Protein AF-A0A1J5K3I3-F1 (afdb_monomer)

Structure (mmCIF, N/CA/C/O backbone):
data_AF-A0A1J5K3I3-F1
#
_entry.id   AF-A0A1J5K3I3-F1
#
loop_
_atom_site.group_PDB
_atom_site.id
_atom_site.type_symbol
_atom_site.label_atom_id
_atom_site.label_alt_id
_atom_site.label_comp_id
_atom_site.label_asym_id
_atom_site.label_entity_id
_atom_site.label_seq_id
_atom_site.pdbx_PDB_ins_code
_atom_site.Cartn_x
_atom_site.Cartn_y
_atom_site.Cartn_z
_atom_site.occupancy
_atom_site.B_iso_or_equiv
_atom_site.auth_seq_id
_atom_site.auth_comp_id
_atom_site.auth_asym_id
_atom_site.auth_atom_id
_atom_site.pdbx_PDB_model_num
ATOM 1 N N . MET A 1 1 ? -20.264 -45.563 18.002 1.00 51.06 1 MET A N 1
ATOM 2 C CA . MET A 1 1 ? -21.030 -44.355 18.393 1.00 51.06 1 MET A CA 1
ATOM 3 C C . MET A 1 1 ? -20.154 -43.165 18.824 1.00 51.06 1 MET A C 1
ATOM 5 O O . MET A 1 1 ? -20.704 -42.113 19.100 1.00 51.06 1 MET A O 1
ATOM 9 N N . ASN A 1 2 ? -18.812 -43.243 18.768 1.00 52.34 2 ASN A N 1
ATOM 10 C CA . ASN A 1 2 ? -17.926 -42.133 19.180 1.00 52.34 2 ASN A CA 1
ATOM 11 C C . ASN A 1 2 ? -17.605 -41.091 18.091 1.00 52.34 2 ASN A C 1
ATOM 13 O O . ASN A 1 2 ? -17.032 -40.053 18.398 1.00 52.34 2 ASN A O 1
ATOM 17 N N . LYS A 1 3 ? -17.960 -41.333 16.820 1.00 51.97 3 LYS A N 1
ATOM 18 C CA . LYS A 1 3 ? -17.666 -40.387 15.724 1.00 51.97 3 LYS A CA 1
ATOM 19 C C . LYS A 1 3 ? -18.669 -39.230 15.627 1.00 51.97 3 LYS A C 1
ATOM 21 O O . LYS A 1 3 ? -18.340 -38.209 15.038 1.00 51.97 3 LYS A O 1
ATOM 26 N N . LEU A 1 4 ? -19.858 -39.364 16.224 1.00 52.62 4 LEU A N 1
ATOM 27 C CA . LEU A 1 4 ? -20.903 -38.334 16.158 1.00 52.62 4 LEU A CA 1
ATOM 28 C C . LEU A 1 4 ? -20.653 -37.166 17.130 1.00 52.62 4 LEU A C 1
ATOM 30 O O . LEU A 1 4 ? -21.015 -36.035 16.833 1.00 52.62 4 LEU A O 1
ATOM 34 N N . ILE A 1 5 ? -19.988 -37.426 18.261 1.00 55.53 5 ILE A N 1
ATOM 35 C CA . ILE A 1 5 ? -19.762 -36.431 19.326 1.00 55.53 5 ILE A CA 1
ATOM 36 C C . ILE A 1 5 ? -18.626 -35.458 18.963 1.00 55.53 5 ILE A C 1
ATOM 38 O O . ILE A 1 5 ? -18.642 -34.291 19.346 1.00 55.53 5 ILE A O 1
ATOM 42 N N . ILE A 1 6 ? -17.648 -35.904 18.168 1.00 54.28 6 ILE A N 1
ATOM 43 C CA . ILE A 1 6 ? -16.511 -35.060 17.764 1.00 54.28 6 ILE A CA 1
ATOM 44 C C . ILE A 1 6 ? -16.952 -34.001 16.737 1.00 54.28 6 ILE A C 1
ATOM 46 O O . ILE A 1 6 ? -16.448 -32.880 16.747 1.00 54.28 6 ILE A O 1
ATOM 50 N N . VAL A 1 7 ? -17.952 -34.310 15.904 1.00 55.47 7 VAL A N 1
ATOM 51 C CA . VAL A 1 7 ? -18.499 -33.361 14.920 1.00 55.47 7 VAL A CA 1
ATOM 52 C C . VAL A 1 7 ? -19.320 -32.257 15.599 1.00 55.47 7 VAL A C 1
ATOM 54 O O . VAL A 1 7 ? -19.251 -31.109 15.169 1.00 55.47 7 VAL A O 1
ATOM 57 N N . SER A 1 8 ? -20.018 -32.546 16.705 1.00 52.78 8 SER A N 1
ATOM 58 C CA . SER A 1 8 ? -20.837 -31.542 17.404 1.00 52.78 8 SER A CA 1
ATOM 59 C C . SER A 1 8 ? -20.029 -30.495 18.183 1.00 52.78 8 SER A C 1
ATOM 61 O O . SER A 1 8 ? -20.515 -29.385 18.396 1.00 52.78 8 SER A O 1
ATOM 63 N N . ILE A 1 9 ? -18.790 -30.809 18.583 1.00 54.75 9 ILE A N 1
ATOM 64 C CA . ILE A 1 9 ? -17.914 -29.872 19.312 1.00 54.75 9 ILE A CA 1
ATOM 65 C C . ILE A 1 9 ? -17.200 -28.910 18.346 1.00 54.75 9 ILE A C 1
ATOM 67 O O . ILE A 1 9 ? -16.914 -27.772 18.705 1.00 54.75 9 ILE A O 1
ATOM 71 N N . ALA A 1 10 ? -16.969 -29.307 17.090 1.00 52.81 10 ALA A N 1
ATOM 72 C CA . ALA A 1 10 ? -16.390 -28.412 16.084 1.00 52.81 10 ALA A CA 1
ATOM 73 C C . ALA A 1 10 ? -17.355 -27.279 15.669 1.00 52.81 10 ALA A C 1
ATOM 75 O O . ALA A 1 10 ? -16.916 -26.192 15.295 1.00 52.81 10 ALA A O 1
ATOM 76 N N . SER A 1 11 ? -18.668 -27.500 15.782 1.00 53.34 11 SER A N 1
ATOM 77 C CA . SER A 1 11 ? -19.704 -26.518 15.435 1.00 53.34 11 SER A CA 1
ATOM 78 C C . SER A 1 11 ? -19.939 -25.423 16.484 1.00 53.34 11 SER A C 1
ATOM 80 O O . SER A 1 11 ? -20.455 -24.364 16.131 1.00 53.34 11 SER A O 1
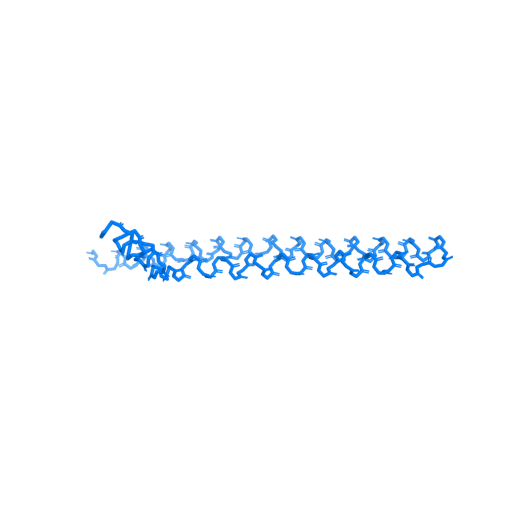ATOM 82 N N . THR A 1 12 ? -19.551 -25.611 17.750 1.00 52.00 12 THR A N 1
ATOM 83 C CA . THR A 1 12 ? -19.761 -24.593 18.801 1.00 52.00 12 THR A CA 1
AT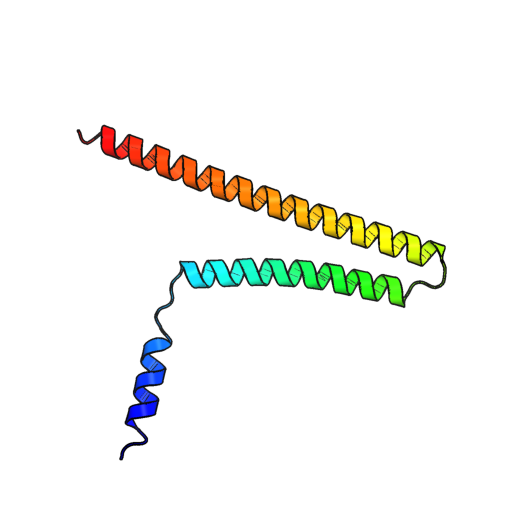OM 84 C C . THR A 1 12 ? -18.700 -23.490 18.809 1.00 52.00 12 THR A C 1
ATOM 86 O O . THR A 1 12 ? -18.972 -22.396 19.297 1.00 52.00 12 THR A O 1
ATOM 89 N N . PHE A 1 13 ? -17.534 -23.706 18.191 1.00 53.41 13 PHE A N 1
ATOM 90 C CA . PHE A 1 13 ? -16.515 -22.658 18.015 1.00 53.41 13 PHE A CA 1
ATOM 91 C C . PHE A 1 13 ? -16.738 -21.784 16.770 1.00 53.41 13 PHE A C 1
ATOM 93 O O . PHE A 1 13 ? -16.069 -20.766 16.605 1.00 53.41 13 PHE A O 1
ATOM 100 N N . ALA A 1 14 ? -17.687 -22.142 15.900 1.00 53.41 14 ALA A N 1
ATOM 101 C CA . ALA A 1 14 ? -17.917 -21.447 14.633 1.00 53.41 14 ALA A CA 1
ATOM 102 C C . ALA A 1 14 ? -18.708 -20.126 14.759 1.00 53.41 14 ALA A C 1
ATOM 104 O O . ALA A 1 14 ? -18.870 -19.425 13.761 1.00 53.41 14 ALA A O 1
ATOM 105 N N . LEU A 1 15 ? -19.232 -19.769 15.942 1.00 54.47 15 LEU A N 1
ATOM 106 C CA . LEU A 1 15 ? -20.263 -18.723 16.058 1.00 54.47 15 LEU A CA 1
ATOM 107 C C . LEU A 1 15 ? -20.072 -17.700 17.187 1.00 54.47 15 LEU A C 1
ATOM 109 O O . LEU A 1 15 ? -21.000 -16.957 17.495 1.00 54.47 15 LEU A O 1
ATOM 113 N N . ALA A 1 16 ? -18.866 -17.544 17.732 1.00 56.75 16 ALA A N 1
ATOM 114 C CA . ALA A 1 16 ? -18.523 -16.284 18.391 1.00 56.75 16 ALA A CA 1
ATOM 115 C C . ALA A 1 16 ? -18.106 -15.269 17.309 1.00 56.75 16 ALA A C 1
ATOM 117 O O . ALA A 1 16 ? -16.920 -15.058 17.058 1.00 56.75 16 ALA A O 1
ATOM 118 N N . LYS A 1 17 ? -19.090 -14.676 16.611 1.00 59.72 17 LYS A N 1
ATOM 119 C CA . LYS A 1 17 ? -18.877 -13.513 15.729 1.00 59.72 17 LYS A CA 1
ATOM 120 C C . LYS A 1 17 ? -18.471 -12.322 16.593 1.00 59.72 17 LYS A C 1
ATOM 122 O O . LYS A 1 17 ? -19.293 -11.481 16.947 1.00 59.72 17 LYS A O 1
ATOM 127 N N . ASP A 1 18 ? -17.200 -12.270 16.960 1.00 71.50 18 ASP A N 1
ATOM 128 C CA . ASP A 1 18 ? -16.632 -11.087 17.579 1.00 71.50 18 ASP A CA 1
ATOM 129 C C . ASP A 1 18 ? -16.551 -9.990 16.507 1.00 71.50 18 ASP A C 1
ATOM 131 O O . ASP A 1 18 ? -15.747 -10.048 15.572 1.00 71.50 18 ASP A O 1
ATOM 135 N N . VAL A 1 19 ? -17.437 -9.000 16.623 1.00 73.56 19 VAL A N 1
ATOM 136 C CA . VAL A 1 19 ? -17.537 -7.857 15.704 1.00 73.56 19 VAL A CA 1
ATOM 137 C C . VAL A 1 19 ? -16.190 -7.136 15.583 1.00 73.56 19 VAL A C 1
ATOM 139 O O . VAL A 1 19 ? -15.842 -6.663 14.500 1.00 73.56 19 VAL A O 1
ATOM 142 N N . HIS A 1 20 ? -15.384 -7.108 16.651 1.00 74.81 20 HIS A N 1
ATOM 143 C CA . HIS A 1 20 ? -14.054 -6.503 16.616 1.00 74.81 20 HIS A CA 1
ATOM 144 C C . HIS A 1 20 ? -13.045 -7.335 15.824 1.00 74.81 20 HIS A C 1
ATOM 146 O O . HIS A 1 20 ? -12.183 -6.768 15.145 1.00 74.81 20 HIS A O 1
ATOM 152 N N . LEU A 1 21 ? -13.150 -8.662 15.888 1.00 80.06 21 LEU A N 1
ATOM 153 C CA . LEU A 1 21 ? -12.300 -9.571 15.127 1.00 80.06 21 LEU A CA 1
ATOM 154 C C . LEU A 1 21 ? -12.606 -9.476 13.628 1.00 80.06 21 LEU A C 1
ATOM 156 O O . LEU A 1 21 ? -11.683 -9.360 12.822 1.00 80.06 21 LEU A O 1
ATOM 160 N N . GLU A 1 22 ? -13.884 -9.466 13.251 1.00 84.19 22 GLU A N 1
ATOM 161 C CA . GLU A 1 22 ? -14.297 -9.356 11.846 1.00 84.19 22 GLU A CA 1
ATOM 162 C C . GLU A 1 22 ? -13.950 -7.986 11.246 1.00 84.19 22 GLU A C 1
ATOM 164 O O . GLU A 1 22 ? -13.410 -7.906 10.139 1.00 84.19 22 GLU A O 1
ATOM 169 N N . GLU A 1 23 ? -14.129 -6.897 12.000 1.00 84.12 23 GLU A N 1
ATOM 170 C CA . GLU A 1 23 ? -13.695 -5.563 11.571 1.00 84.12 23 GLU A CA 1
ATOM 171 C C . GLU A 1 23 ? -12.163 -5.485 11.411 1.00 84.12 23 GLU A C 1
ATOM 173 O O . GLU A 1 23 ? -11.652 -4.870 10.468 1.00 84.12 23 GLU A O 1
ATOM 178 N N . PHE A 1 24 ? -11.404 -6.120 12.310 1.00 83.69 24 PHE A N 1
ATOM 179 C CA . PHE A 1 24 ? -9.946 -6.179 12.214 1.00 83.69 24 PHE A CA 1
ATOM 180 C C . PHE A 1 24 ? -9.480 -6.986 10.996 1.00 83.69 24 PHE A C 1
ATOM 182 O O . PHE A 1 24 ? -8.599 -6.525 10.260 1.00 83.69 24 PHE A O 1
ATOM 189 N N . LYS A 1 25 ? -10.086 -8.154 10.753 1.00 84.62 25 LYS A N 1
ATOM 190 C CA . LYS A 1 25 ? -9.820 -8.980 9.568 1.00 84.62 25 LYS A CA 1
ATOM 191 C C . LYS A 1 25 ? -10.111 -8.209 8.289 1.00 84.62 25 LYS A C 1
ATOM 193 O O . LYS A 1 25 ? -9.225 -8.097 7.449 1.00 84.62 25 LYS A O 1
ATOM 198 N N . SER A 1 26 ? -11.301 -7.619 8.174 1.00 87.81 26 SER A N 1
ATOM 199 C CA . SER A 1 26 ? -11.720 -6.843 7.000 1.00 87.81 26 SER A CA 1
ATOM 200 C C . SER A 1 26 ? -10.740 -5.707 6.680 1.00 87.81 26 SER A C 1
ATOM 202 O O . SER A 1 26 ? -10.287 -5.564 5.541 1.00 87.81 26 SER A O 1
ATOM 204 N N . ARG A 1 27 ? -10.315 -4.944 7.697 1.00 86.31 27 ARG A N 1
ATOM 205 C CA . ARG A 1 27 ? -9.311 -3.879 7.528 1.00 86.31 27 ARG A CA 1
ATOM 206 C C . ARG A 1 27 ? -7.951 -4.410 7.092 1.00 86.31 27 ARG A C 1
ATOM 208 O O . ARG A 1 27 ? -7.288 -3.786 6.266 1.00 86.31 27 ARG A O 1
ATOM 215 N N . THR A 1 28 ? -7.530 -5.534 7.663 1.00 88.38 28 THR A N 1
ATOM 216 C CA . THR A 1 28 ? -6.247 -6.165 7.339 1.00 88.38 28 THR A CA 1
ATOM 217 C C . THR A 1 28 ? -6.246 -6.692 5.909 1.00 88.38 28 THR A C 1
ATOM 219 O O . THR A 1 28 ? -5.302 -6.422 5.174 1.00 88.38 28 THR A O 1
ATOM 222 N N . LEU A 1 29 ? -7.322 -7.360 5.491 1.00 91.94 29 LEU A N 1
ATOM 223 C CA . LEU A 1 29 ? -7.501 -7.834 4.120 1.00 91.94 29 LEU A CA 1
ATOM 224 C C . LEU A 1 29 ? -7.471 -6.671 3.132 1.00 91.94 29 LEU A C 1
ATOM 226 O O . LEU A 1 29 ? -6.627 -6.657 2.248 1.00 91.94 29 LEU A O 1
ATOM 230 N N . THR A 1 30 ? -8.252 -5.618 3.384 1.00 91.50 30 THR A N 1
ATOM 231 C CA . THR A 1 30 ? -8.252 -4.410 2.540 1.00 91.50 30 THR A CA 1
ATOM 232 C C . THR A 1 30 ? -6.850 -3.801 2.400 1.00 91.50 30 THR A C 1
ATOM 234 O O . THR A 1 30 ? -6.451 -3.348 1.326 1.00 91.50 30 THR A O 1
ATOM 237 N N . PHE A 1 31 ? -6.074 -3.773 3.488 1.00 91.56 31 PHE A N 1
ATOM 238 C CA . PHE A 1 31 ? -4.692 -3.297 3.459 1.00 91.56 31 PHE A CA 1
ATOM 239 C C . PHE A 1 31 ? -3.791 -4.201 2.605 1.00 91.56 31 PHE A C 1
ATOM 241 O O . PHE A 1 31 ? -2.964 -3.701 1.837 1.00 91.56 31 PHE A O 1
ATOM 248 N N . MET A 1 32 ? -3.938 -5.520 2.737 1.00 93.00 32 MET A N 1
ATOM 249 C CA . MET A 1 32 ? -3.183 -6.488 1.945 1.00 93.00 32 MET A CA 1
ATOM 250 C C . MET A 1 32 ? -3.545 -6.404 0.464 1.00 93.00 32 MET A C 1
ATOM 252 O O . MET A 1 32 ? -2.631 -6.339 -0.354 1.00 93.00 32 MET A O 1
ATOM 256 N N . ASP A 1 33 ? -4.829 -6.299 0.128 1.00 95.31 33 ASP A N 1
ATOM 257 C CA . ASP A 1 33 ? -5.317 -6.193 -1.248 1.00 95.31 33 ASP A CA 1
ATOM 258 C C . ASP A 1 33 ? -4.752 -4.956 -1.947 1.00 95.31 33 ASP A C 1
ATOM 260 O O . ASP A 1 33 ? -4.200 -5.055 -3.042 1.00 95.31 33 ASP A O 1
ATOM 264 N N . LYS A 1 34 ? -4.768 -3.794 -1.277 1.00 94.38 34 LYS A N 1
ATOM 265 C CA . LYS A 1 34 ? -4.135 -2.571 -1.801 1.00 94.38 34 LYS A CA 1
ATOM 266 C C . LYS A 1 34 ? -2.645 -2.766 -2.077 1.00 94.38 34 LYS A C 1
ATOM 268 O O . LYS A 1 34 ? -2.141 -2.344 -3.116 1.00 94.38 34 LYS A O 1
ATOM 273 N N . LYS A 1 35 ? -1.922 -3.406 -1.155 1.00 95.12 35 LYS A N 1
ATOM 274 C CA . LYS A 1 35 ? -0.488 -3.665 -1.329 1.00 95.12 35 LYS A CA 1
ATOM 275 C C . LYS A 1 35 ? -0.234 -4.637 -2.483 1.00 95.12 35 LYS A C 1
ATOM 277 O O . LYS A 1 35 ? 0.690 -4.412 -3.261 1.00 95.12 35 LYS A O 1
ATOM 282 N N . ILE A 1 36 ? -1.034 -5.696 -2.592 1.00 97.00 36 ILE A N 1
ATOM 283 C CA . ILE A 1 36 ? -0.954 -6.672 -3.681 1.00 97.00 36 ILE A CA 1
ATOM 284 C C . ILE A 1 36 ? -1.205 -5.977 -5.019 1.00 97.00 36 ILE A C 1
ATOM 286 O O . ILE A 1 36 ? -0.411 -6.165 -5.934 1.00 97.00 36 ILE A O 1
ATOM 290 N N . ALA A 1 37 ? -2.217 -5.113 -5.107 1.00 97.06 37 ALA A N 1
ATOM 291 C CA . ALA A 1 37 ? -2.516 -4.353 -6.317 1.00 97.06 37 ALA A CA 1
ATOM 292 C C . ALA A 1 37 ? -1.328 -3.484 -6.766 1.00 97.06 37 ALA A C 1
ATOM 294 O O . ALA A 1 37 ? -0.946 -3.537 -7.931 1.00 97.06 37 ALA A O 1
ATOM 295 N N . ILE A 1 38 ? -0.675 -2.758 -5.846 1.00 96.38 38 ILE A N 1
ATOM 296 C CA . ILE A 1 38 ? 0.527 -1.961 -6.169 1.00 96.38 38 ILE A CA 1
ATOM 297 C C . ILE A 1 38 ? 1.658 -2.857 -6.699 1.00 96.38 38 ILE A C 1
ATOM 299 O O . ILE A 1 38 ? 2.344 -2.508 -7.658 1.00 96.38 38 ILE A O 1
ATOM 303 N N . LEU A 1 39 ? 1.866 -4.027 -6.088 1.00 96.50 39 LEU A N 1
ATOM 304 C CA . LEU A 1 39 ? 2.907 -4.962 -6.521 1.00 96.50 39 LEU A CA 1
ATOM 305 C C . LEU A 1 39 ? 2.587 -5.604 -7.878 1.00 96.50 39 LEU A C 1
ATOM 307 O O . LEU A 1 39 ? 3.498 -5.818 -8.674 1.00 96.50 39 LEU A O 1
ATOM 311 N N . GLN A 1 40 ? 1.317 -5.895 -8.156 1.00 97.38 40 GLN A N 1
ATOM 312 C CA . GLN A 1 40 ? 0.868 -6.443 -9.435 1.00 97.38 40 GLN A CA 1
ATOM 313 C C . GLN A 1 40 ? 0.938 -5.408 -10.562 1.00 97.38 40 GLN A C 1
ATOM 315 O O . GLN A 1 40 ? 1.431 -5.740 -11.641 1.00 97.38 40 GLN A O 1
ATOM 320 N N . ASP A 1 41 ? 0.525 -4.161 -10.312 1.00 96.19 41 ASP A N 1
ATOM 321 C CA . ASP A 1 41 ? 0.7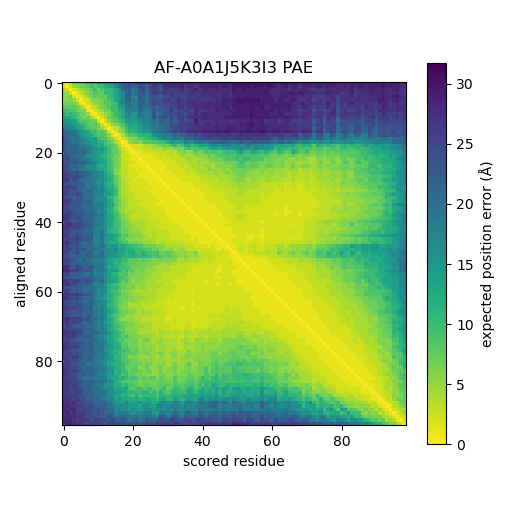01 -3.037 -11.246 1.00 96.19 41 ASP A CA 1
ATOM 322 C C . ASP A 1 41 ? 2.191 -2.837 -11.542 1.00 96.19 41 ASP A C 1
ATOM 324 O O . ASP A 1 41 ? 2.612 -2.781 -12.696 1.00 96.19 41 ASP A O 1
ATOM 328 N N . GLY A 1 42 ? 3.021 -2.861 -10.498 1.00 95.56 42 GLY A N 1
ATOM 329 C CA . GLY A 1 42 ? 4.464 -2.760 -10.640 1.00 95.56 42 GLY A CA 1
ATOM 330 C C . GLY A 1 42 ? 5.089 -3.884 -11.463 1.00 95.56 42 GLY A C 1
ATOM 331 O O . GLY A 1 42 ? 5.880 -3.622 -12.368 1.00 95.56 42 GLY A O 1
ATOM 332 N N . ARG A 1 43 ? 4.708 -5.136 -11.185 1.00 96.56 43 ARG A N 1
ATOM 333 C CA . ARG A 1 43 ? 5.145 -6.304 -11.960 1.00 96.56 43 ARG A CA 1
ATOM 334 C C . ARG A 1 43 ? 4.734 -6.176 -13.424 1.00 96.56 43 ARG A C 1
ATOM 336 O O . ARG A 1 43 ? 5.554 -6.426 -14.298 1.00 96.56 43 ARG A O 1
ATO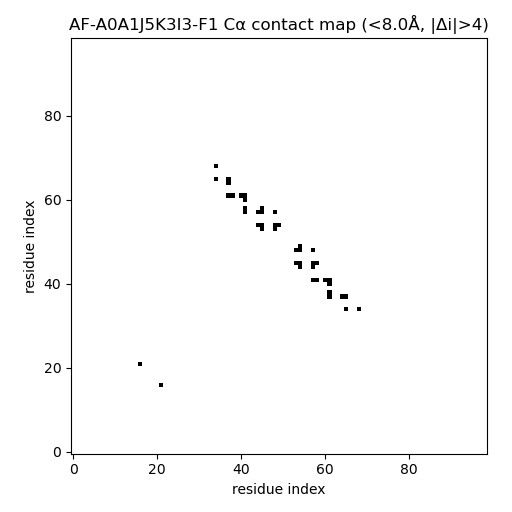M 343 N N . SER A 1 44 ? 3.492 -5.778 -13.681 1.00 97.44 44 SER A N 1
ATOM 344 C CA . SER A 1 44 ? 2.969 -5.614 -15.041 1.00 97.44 44 SER A CA 1
ATOM 345 C C . SER A 1 44 ? 3.717 -4.510 -15.787 1.00 97.44 44 SER A C 1
ATOM 347 O O . SER A 1 44 ? 4.149 -4.726 -16.910 1.00 97.44 44 SER A O 1
ATOM 349 N N . CYS A 1 45 ? 3.969 -3.372 -15.133 1.00 96.62 45 CYS A N 1
ATOM 350 C CA . CYS A 1 45 ? 4.759 -2.276 -15.691 1.00 96.62 45 CYS A CA 1
ATOM 351 C C . CYS A 1 45 ? 6.170 -2.738 -16.078 1.00 96.62 45 CYS A C 1
ATOM 353 O O . CYS A 1 45 ? 6.607 -2.522 -17.202 1.00 96.62 45 CYS A O 1
ATOM 355 N N . ILE A 1 46 ? 6.866 -3.419 -15.162 1.00 96.00 46 ILE A N 1
ATOM 356 C CA . ILE A 1 46 ? 8.231 -3.908 -15.396 1.00 96.00 46 ILE A CA 1
ATOM 357 C C . ILE A 1 46 ? 8.265 -4.941 -16.527 1.00 96.00 46 ILE A C 1
ATOM 359 O O . ILE A 1 46 ? 9.176 -4.903 -17.345 1.00 96.00 46 ILE A O 1
ATOM 363 N N . ASN A 1 47 ? 7.282 -5.840 -16.588 1.00 96.81 47 ASN A N 1
ATOM 364 C CA . ASN A 1 47 ? 7.209 -6.863 -17.631 1.00 96.81 47 ASN A CA 1
ATOM 365 C C . ASN A 1 47 ? 6.910 -6.283 -19.021 1.00 96.81 47 ASN A C 1
ATOM 367 O O . ASN A 1 47 ? 7.327 -6.868 -20.015 1.00 96.81 47 ASN A O 1
ATOM 371 N N . SER A 1 48 ? 6.189 -5.163 -19.090 1.00 95.38 48 SER A N 1
ATOM 372 C CA . SER A 1 48 ? 5.841 -4.491 -20.348 1.00 95.38 48 SER A CA 1
ATOM 373 C C . SER A 1 48 ? 6.863 -3.432 -20.781 1.00 95.38 48 SER A C 1
ATOM 375 O O . SER A 1 48 ? 6.731 -2.871 -21.866 1.00 95.38 48 SER A O 1
ATOM 377 N N . ALA A 1 49 ? 7.859 -3.124 -19.948 1.00 95.31 49 ALA A N 1
ATOM 378 C CA . ALA A 1 49 ? 8.873 -2.119 -20.243 1.00 95.31 49 ALA A CA 1
ATOM 379 C C . ALA A 1 49 ? 9.832 -2.614 -21.341 1.00 95.31 49 ALA A C 1
ATOM 381 O O . ALA A 1 49 ? 10.526 -3.615 -21.163 1.00 95.31 49 ALA A O 1
ATOM 382 N N . GLY A 1 50 ? 9.887 -1.895 -22.465 1.00 94.75 50 GLY A N 1
ATOM 383 C CA . GLY A 1 50 ? 10.751 -2.234 -23.602 1.00 94.75 50 GLY A CA 1
ATOM 384 C C . GLY A 1 50 ? 12.132 -1.578 -23.548 1.00 94.75 50 GLY A C 1
ATOM 385 O O . GLY A 1 50 ? 13.035 -1.980 -24.279 1.00 94.75 50 GLY A O 1
ATOM 386 N N . SER A 1 51 ? 12.312 -0.576 -22.684 1.00 96.44 51 SER A N 1
ATOM 387 C CA . SER A 1 51 ? 13.548 0.195 -22.572 1.00 96.44 51 SER A CA 1
ATOM 388 C C . SER A 1 51 ? 13.990 0.416 -21.122 1.00 96.44 51 SER A C 1
ATOM 390 O O . SER A 1 51 ? 13.251 0.212 -20.153 1.00 96.44 51 SER A O 1
ATOM 392 N N . LYS A 1 52 ? 15.240 0.858 -20.961 1.00 95.44 52 LYS A N 1
ATOM 393 C CA . LYS A 1 52 ? 15.808 1.213 -19.655 1.00 95.44 52 LYS A CA 1
ATOM 394 C C . LYS A 1 52 ? 15.084 2.412 -19.030 1.00 95.44 52 LYS A C 1
ATOM 396 O O . LYS A 1 52 ? 14.856 2.421 -17.818 1.00 95.44 52 LYS A O 1
ATOM 401 N N . GLU A 1 53 ? 14.702 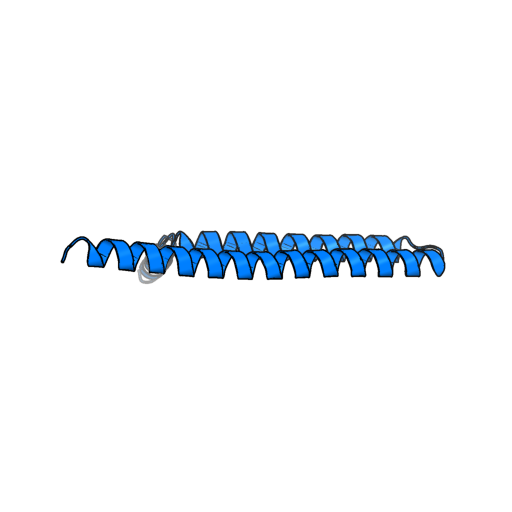3.383 -19.849 1.00 96.25 53 GLU A N 1
ATOM 402 C CA . GLU A 1 53 ? 13.892 4.538 -19.468 1.00 96.25 53 GLU A CA 1
ATOM 403 C C . GLU A 1 53 ? 12.516 4.101 -18.945 1.00 96.25 53 GLU A C 1
ATOM 405 O O . GLU A 1 53 ? 12.127 4.520 -17.853 1.00 96.25 53 GLU A O 1
ATOM 410 N N . ASP A 1 54 ? 11.838 3.170 -19.623 1.00 95.69 54 ASP A N 1
ATOM 411 C CA . ASP A 1 54 ? 10.547 2.630 -19.168 1.00 95.69 54 ASP A CA 1
ATOM 412 C C . ASP A 1 54 ? 10.673 1.932 -17.808 1.00 95.69 54 ASP A C 1
ATOM 414 O O . ASP A 1 54 ? 9.866 2.148 -16.901 1.00 95.69 54 ASP A O 1
ATOM 418 N N . LEU A 1 55 ? 11.739 1.147 -17.609 1.00 96.69 55 LEU A N 1
ATOM 419 C CA . LEU A 1 55 ? 12.020 0.517 -16.316 1.00 96.69 55 LEU A CA 1
ATOM 420 C C . LEU A 1 55 ? 12.242 1.549 -15.206 1.00 96.69 55 LEU A C 1
ATOM 422 O O . LEU A 1 55 ? 11.831 1.323 -14.062 1.00 96.69 55 LEU A O 1
ATOM 426 N N . ARG A 1 56 ? 12.895 2.676 -15.515 1.00 97.56 56 ARG A N 1
ATOM 427 C CA . ARG A 1 56 ? 13.098 3.768 -14.556 1.00 97.56 56 ARG A CA 1
ATOM 428 C C . ARG A 1 56 ? 11.759 4.375 -14.143 1.00 97.56 56 ARG A C 1
ATOM 430 O O . ARG A 1 56 ? 11.500 4.487 -12.944 1.00 97.56 56 ARG A O 1
ATOM 437 N N . LEU A 1 57 ? 10.893 4.669 -15.113 1.00 97.25 57 LEU A N 1
ATOM 438 C CA . LEU A 1 57 ? 9.552 5.207 -14.876 1.00 97.25 57 LEU A CA 1
ATOM 439 C C . LEU A 1 57 ? 8.685 4.239 -14.060 1.00 97.25 57 LEU A C 1
ATOM 441 O O . LEU A 1 57 ? 8.056 4.650 -13.084 1.00 97.25 57 LEU A O 1
ATOM 445 N N . CYS A 1 58 ? 8.717 2.939 -14.371 1.00 96.81 58 CYS A N 1
ATOM 446 C CA . CYS A 1 58 ? 8.016 1.922 -13.584 1.00 96.81 58 CYS A CA 1
ATOM 447 C C . CYS A 1 58 ? 8.484 1.900 -12.123 1.00 96.81 58 CYS A C 1
ATOM 449 O O . CYS A 1 58 ? 7.666 1.863 -11.202 1.00 96.81 58 CYS A O 1
ATOM 451 N N . ARG A 1 59 ? 9.800 1.962 -11.883 1.00 95.69 59 ARG A N 1
ATOM 452 C CA . ARG A 1 59 ? 10.360 1.988 -10.522 1.00 95.69 59 ARG A CA 1
ATOM 453 C C . ARG A 1 59 ? 9.944 3.242 -9.758 1.00 95.69 59 ARG A C 1
ATOM 455 O O . ARG A 1 59 ? 9.589 3.137 -8.584 1.00 95.69 59 ARG A O 1
ATOM 462 N N . GLU A 1 60 ? 9.973 4.406 -10.403 1.00 97.06 60 GLU A N 1
ATOM 463 C CA . GLU A 1 60 ? 9.532 5.673 -9.809 1.00 97.06 60 GLU A CA 1
ATOM 464 C C . GLU A 1 60 ? 8.038 5.635 -9.456 1.00 97.06 60 GLU A C 1
ATOM 466 O O . GLU A 1 60 ? 7.674 5.960 -8.323 1.00 97.06 60 GLU A O 1
ATOM 471 N N . LYS A 1 61 ? 7.190 5.132 -10.363 1.00 95.94 61 LYS A N 1
ATOM 472 C CA . LYS A 1 61 ? 5.747 4.951 -10.136 1.00 95.94 61 LYS A CA 1
ATOM 473 C C . LYS A 1 61 ? 5.469 4.060 -8.924 1.00 95.94 61 LYS A C 1
ATOM 475 O O . LYS A 1 61 ? 4.752 4.472 -8.011 1.00 95.94 61 LYS A O 1
ATOM 480 N N . ILE A 1 62 ? 6.075 2.870 -8.870 1.00 96.62 62 ILE A N 1
ATOM 481 C CA . ILE A 1 62 ? 5.894 1.924 -7.753 1.00 96.62 62 ILE A CA 1
ATOM 482 C C . ILE A 1 62 ? 6.388 2.540 -6.443 1.00 96.62 62 ILE A C 1
ATOM 484 O O . ILE A 1 62 ? 5.738 2.413 -5.403 1.00 96.62 62 ILE A O 1
ATOM 488 N N . LYS A 1 63 ? 7.540 3.225 -6.475 1.00 96.19 63 LYS A N 1
ATOM 489 C CA . LYS A 1 63 ? 8.101 3.902 -5.301 1.00 96.19 63 LYS A CA 1
ATOM 490 C C . LYS A 1 63 ? 7.128 4.947 -4.762 1.00 96.19 63 LYS A C 1
ATOM 492 O O . LYS A 1 63 ? 6.874 4.955 -3.558 1.00 96.19 63 LYS A O 1
ATOM 497 N N . PHE A 1 64 ? 6.560 5.774 -5.636 1.00 97.00 64 PHE A N 1
ATOM 498 C CA . PHE A 1 64 ? 5.581 6.792 -5.268 1.00 97.00 64 PHE A CA 1
ATOM 499 C C . PHE A 1 64 ? 4.297 6.177 -4.692 1.00 97.00 64 PHE A C 1
ATOM 501 O O . PHE A 1 64 ? 3.881 6.531 -3.589 1.00 97.00 64 PHE A O 1
ATOM 508 N N . GLN A 1 65 ? 3.716 5.180 -5.368 1.00 95.50 65 GLN A N 1
ATOM 509 C CA . GLN A 1 65 ? 2.529 4.466 -4.878 1.00 95.50 65 GLN A CA 1
ATOM 510 C C . GLN A 1 65 ? 2.769 3.844 -3.493 1.00 95.50 65 GLN A C 1
ATOM 512 O O . GLN A 1 65 ? 1.936 3.962 -2.594 1.00 95.50 65 GLN A O 1
ATOM 517 N N . MET A 1 66 ? 3.935 3.229 -3.280 1.00 95.25 66 MET A N 1
ATOM 518 C CA . MET A 1 66 ? 4.289 2.621 -1.998 1.00 95.25 66 MET A CA 1
ATOM 519 C C . MET A 1 66 ? 4.528 3.664 -0.895 1.00 95.25 66 MET A C 1
ATOM 521 O O . MET A 1 66 ? 4.212 3.410 0.270 1.00 95.25 66 MET A O 1
ATOM 525 N N . GLN A 1 67 ? 5.079 4.835 -1.228 1.00 96.69 67 GLN A N 1
ATOM 526 C CA . GLN A 1 67 ? 5.221 5.950 -0.286 1.00 96.69 67 GLN A CA 1
ATOM 527 C C . GLN A 1 67 ? 3.854 6.474 0.164 1.00 96.69 67 GLN A C 1
ATOM 529 O O . GLN A 1 67 ? 3.628 6.587 1.370 1.00 96.69 67 GLN A O 1
ATOM 534 N N . ASN A 1 68 ? 2.929 6.693 -0.772 1.00 95.38 68 ASN A N 1
ATOM 535 C CA . ASN A 1 68 ? 1.568 7.137 -0.461 1.00 95.38 68 ASN A CA 1
ATOM 536 C C . ASN A 1 68 ? 0.827 6.109 0.393 1.00 95.38 68 ASN A C 1
ATOM 538 O O . ASN A 1 68 ? 0.281 6.451 1.439 1.00 95.38 68 ASN A O 1
ATOM 542 N N . PHE A 1 69 ? 0.918 4.828 0.032 1.00 94.31 69 PHE A N 1
ATOM 543 C CA . PHE A 1 69 ? 0.342 3.742 0.821 1.00 94.31 69 PHE A CA 1
ATOM 544 C C . PHE A 1 69 ? 0.855 3.737 2.272 1.00 94.31 69 PHE A C 1
ATOM 546 O O . PHE A 1 69 ? 0.084 3.592 3.226 1.00 94.31 69 PHE A O 1
ATOM 553 N N . ARG A 1 70 ? 2.163 3.947 2.480 1.00 93.62 70 ARG A N 1
ATOM 554 C CA . ARG A 1 70 ? 2.752 4.053 3.828 1.00 93.62 70 ARG A CA 1
ATOM 555 C C . ARG A 1 70 ? 2.280 5.304 4.570 1.00 93.62 70 ARG A C 1
ATOM 557 O O . ARG A 1 70 ? 2.045 5.220 5.777 1.00 93.62 70 ARG A O 1
ATOM 564 N N . ALA A 1 71 ? 2.145 6.435 3.880 1.00 94.00 71 ALA A N 1
ATOM 565 C CA . ALA A 1 71 ? 1.657 7.682 4.462 1.00 94.00 71 ALA A CA 1
ATOM 566 C C . ALA A 1 71 ? 0.201 7.547 4.936 1.00 94.00 71 ALA A C 1
ATOM 568 O O . ALA A 1 71 ? -0.078 7.825 6.102 1.00 94.00 71 ALA A O 1
ATOM 569 N N . GLU A 1 72 ? -0.688 7.003 4.099 1.00 91.56 72 GLU A N 1
ATOM 570 C CA . GLU A 1 72 ? -2.077 6.681 4.463 1.00 91.56 72 GLU A CA 1
ATOM 571 C C . GLU A 1 72 ? -2.135 5.783 5.703 1.00 91.56 72 GLU A C 1
ATOM 573 O O . GLU A 1 72 ? -2.883 6.025 6.651 1.00 91.56 72 GLU A O 1
ATOM 578 N N . SER A 1 73 ? -1.277 4.766 5.738 1.00 89.62 73 SER A N 1
ATOM 579 C CA . SER A 1 73 ? -1.202 3.820 6.852 1.00 89.62 73 SER A CA 1
ATOM 580 C C . SER A 1 73 ? -0.742 4.474 8.153 1.00 89.62 73 SER A C 1
ATOM 582 O O . SER A 1 73 ? -1.206 4.114 9.239 1.00 89.62 73 SER A O 1
ATOM 584 N N . LYS A 1 74 ? 0.189 5.430 8.067 1.00 91.75 74 LYS A N 1
ATOM 585 C CA . LYS A 1 74 ? 0.647 6.214 9.217 1.00 91.75 74 LYS A CA 1
ATOM 586 C C . LYS A 1 74 ? -0.464 7.140 9.708 1.00 91.75 74 LYS A C 1
ATOM 588 O O . LYS A 1 74 ? -0.713 7.170 10.913 1.00 91.75 74 LYS A O 1
ATOM 593 N N . GLN A 1 75 ? -1.164 7.815 8.799 1.00 90.19 75 GLN A N 1
ATOM 594 C CA . GLN A 1 75 ? -2.279 8.693 9.146 1.00 90.19 75 GLN A CA 1
ATOM 595 C C . GLN A 1 75 ? -3.407 7.918 9.836 1.00 90.19 75 GLN A C 1
ATOM 597 O O . GLN A 1 75 ? -3.839 8.295 10.921 1.00 90.19 75 GLN A O 1
ATOM 602 N N . ALA A 1 76 ? -3.780 6.751 9.305 1.00 87.00 76 ALA A N 1
ATOM 603 C CA . ALA A 1 76 ? -4.792 5.892 9.915 1.00 87.00 76 ALA A CA 1
ATOM 604 C C . ALA A 1 76 ? -4.436 5.473 11.358 1.00 87.00 76 ALA A C 1
ATOM 606 O O . ALA A 1 76 ? -5.317 5.345 12.214 1.00 87.00 76 ALA A O 1
ATOM 607 N N . LYS A 1 77 ? -3.144 5.275 11.663 1.00 88.19 77 LYS A N 1
ATOM 608 C CA . LYS A 1 77 ? -2.681 5.000 13.035 1.00 88.19 77 LYS A CA 1
ATOM 609 C C . LYS A 1 77 ? -2.840 6.217 13.945 1.00 88.19 77 LYS A C 1
ATOM 611 O O . LYS A 1 77 ? -3.302 6.048 15.074 1.00 88.19 77 LYS A O 1
ATOM 616 N N . ILE A 1 78 ? -2.482 7.407 13.464 1.00 91.69 78 ILE A N 1
ATOM 617 C CA . ILE A 1 78 ? -2.634 8.667 14.207 1.00 91.69 78 ILE A CA 1
ATOM 618 C C . ILE A 1 78 ? -4.115 8.909 14.514 1.00 91.69 78 ILE A C 1
ATOM 620 O O . ILE A 1 78 ? -4.477 9.113 15.672 1.00 91.69 78 ILE A O 1
ATOM 624 N N . ASP A 1 79 ? -4.992 8.764 13.521 1.00 88.88 79 ASP A N 1
ATOM 625 C CA . ASP A 1 79 ? -6.433 8.956 13.695 1.00 88.88 79 ASP A CA 1
ATOM 626 C C . ASP A 1 79 ? -7.016 7.962 14.705 1.00 88.88 79 ASP A C 1
ATOM 628 O O . ASP A 1 79 ? -7.834 8.322 15.553 1.00 88.88 79 ASP A O 1
ATOM 632 N N . LYS A 1 80 ? -6.561 6.703 14.674 1.00 88.12 80 LYS A N 1
ATOM 633 C CA . LYS A 1 80 ? -6.963 5.689 15.658 1.00 88.12 80 LYS A CA 1
ATOM 634 C C . LYS A 1 80 ? -6.523 6.064 17.075 1.00 88.12 80 LYS A C 1
ATOM 636 O O . LYS A 1 80 ? -7.280 5.843 18.021 1.00 88.12 80 LYS A O 1
ATOM 641 N N . GLN A 1 81 ? -5.319 6.609 17.244 1.00 89.62 81 GLN A N 1
ATOM 642 C CA . GLN A 1 81 ? -4.847 7.083 18.547 1.00 89.62 81 GLN A CA 1
ATOM 643 C C . GLN A 1 81 ? -5.660 8.286 19.031 1.00 89.62 81 GLN A C 1
ATOM 645 O O . GLN A 1 81 ? -6.100 8.286 20.180 1.00 89.62 81 GLN A O 1
ATOM 650 N N . LYS A 1 82 ? -5.942 9.249 18.148 1.00 90.62 82 LYS A N 1
ATOM 651 C CA . LYS A 1 82 ? -6.762 10.421 18.468 1.00 90.62 82 LYS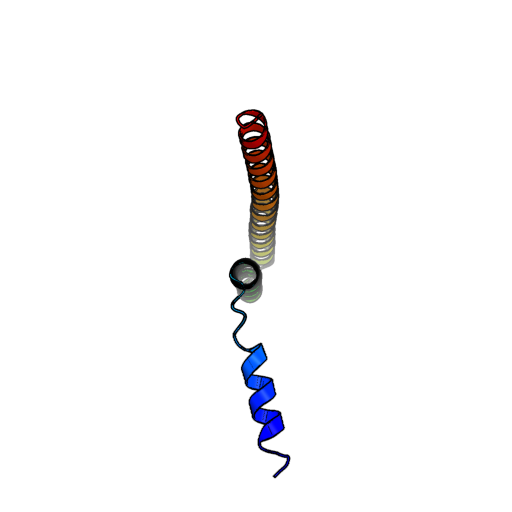 A CA 1
ATOM 652 C C . LYS A 1 82 ? -8.161 10.019 18.942 1.00 90.62 82 LYS A C 1
ATOM 654 O O . LYS A 1 82 ? -8.565 10.412 20.032 1.00 90.62 82 LYS A O 1
ATOM 659 N N . ARG A 1 83 ? -8.839 9.116 18.219 1.00 89.88 83 ARG A N 1
ATOM 660 C CA . ARG A 1 83 ? -10.151 8.574 18.632 1.00 89.88 83 ARG A CA 1
ATOM 661 C C . ARG A 1 83 ? -10.102 7.908 20.010 1.00 89.88 83 ARG A C 1
ATOM 663 O O . ARG A 1 83 ? -11.019 8.077 20.808 1.00 89.88 83 ARG A O 1
ATOM 670 N N . ARG A 1 84 ? -9.032 7.163 20.317 1.00 89.44 84 ARG A N 1
ATOM 671 C CA . ARG A 1 84 ? -8.852 6.535 21.641 1.00 89.44 84 ARG A CA 1
ATOM 672 C C . ARG A 1 84 ? -8.691 7.573 22.753 1.00 89.44 84 ARG A C 1
ATOM 674 O O . ARG A 1 84 ? -9.219 7.364 23.842 1.00 89.44 84 ARG A O 1
ATOM 681 N N . LEU A 1 85 ? -7.975 8.668 22.500 1.00 91.50 85 LEU A N 1
ATOM 682 C CA . LEU A 1 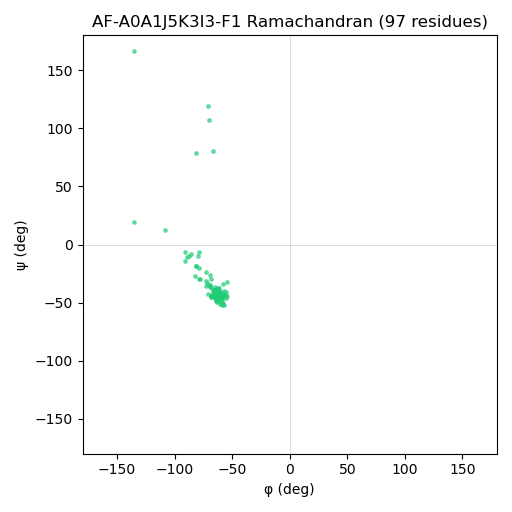85 ? -7.816 9.762 23.462 1.00 91.50 85 LEU A CA 1
ATOM 683 C C . LEU A 1 85 ? -9.139 10.502 23.691 1.00 91.50 85 LEU A C 1
ATOM 685 O O . LEU A 1 85 ? -9.531 10.692 24.840 1.00 91.50 85 LEU A O 1
ATOM 689 N N . GLU A 1 86 ? -9.873 10.824 22.626 1.00 90.88 86 GLU A N 1
ATOM 690 C CA . GLU A 1 86 ? -11.194 11.465 22.708 1.00 90.88 86 GLU A CA 1
ATOM 691 C C . GLU A 1 86 ? -12.203 10.601 23.484 1.00 90.88 86 GLU A C 1
ATOM 693 O O . GLU A 1 86 ? -12.948 11.104 24.324 1.00 90.88 86 GLU A O 1
ATOM 698 N N . GLN A 1 87 ? -12.200 9.282 23.266 1.00 88.50 87 GLN A N 1
ATOM 699 C CA . GLN A 1 87 ? -13.037 8.348 24.026 1.00 88.50 87 GLN A CA 1
ATOM 700 C C . GLN A 1 87 ? -12.678 8.320 25.517 1.00 88.50 87 GLN A C 1
ATOM 702 O O . GLN A 1 87 ? -13.576 8.277 26.358 1.00 88.50 87 GLN A O 1
ATOM 707 N N . LYS A 1 88 ? -11.383 8.364 25.862 1.00 86.81 88 LYS A N 1
ATOM 708 C CA . LYS A 1 88 ? -10.934 8.441 27.262 1.00 86.81 88 LYS A CA 1
ATOM 709 C C . LYS A 1 88 ? -11.356 9.755 27.921 1.00 86.81 88 LYS A C 1
ATOM 711 O O . LYS A 1 88 ? -11.856 9.726 29.039 1.00 86.81 88 LYS A O 1
ATOM 716 N N . GLN A 1 89 ? -11.217 10.883 27.224 1.00 86.75 89 GLN A N 1
ATOM 717 C CA . GLN A 1 89 ? -11.651 12.188 27.732 1.00 86.75 89 GLN A CA 1
ATOM 718 C C . GLN A 1 89 ? -13.162 12.228 27.973 1.00 86.75 89 GLN A C 1
ATOM 720 O O . GLN A 1 89 ? -13.588 12.639 2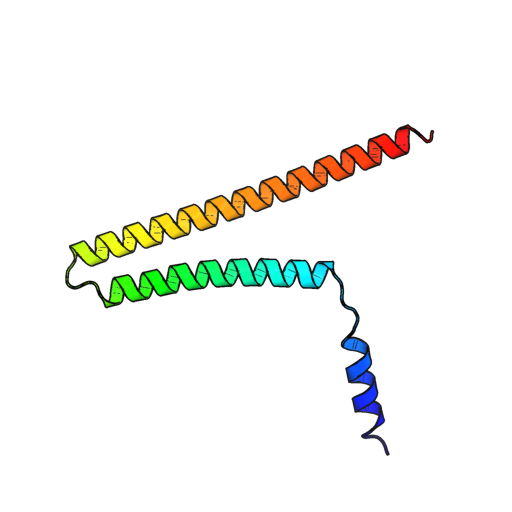9.047 1.00 86.75 89 GLN A O 1
ATOM 725 N N . LYS A 1 90 ? -13.970 11.731 27.025 1.00 85.12 90 LYS A N 1
ATOM 726 C CA . LYS A 1 90 ? -15.430 11.640 27.187 1.00 85.12 90 LYS A CA 1
ATOM 727 C C . LYS A 1 90 ? -15.826 10.771 28.380 1.00 85.12 90 LYS A C 1
ATOM 729 O O . LYS A 1 90 ? -16.695 11.175 29.144 1.00 85.12 90 LYS A O 1
ATOM 734 N N . LYS A 1 91 ? -15.161 9.623 28.567 1.00 81.00 91 LYS A N 1
ATOM 735 C CA . LYS A 1 91 ? -15.378 8.759 29.737 1.00 81.00 91 LYS A CA 1
ATOM 736 C C . LYS A 1 91 ? -15.064 9.497 31.039 1.00 81.00 91 LYS A C 1
ATOM 738 O O . LYS A 1 91 ? -15.931 9.569 31.899 1.00 81.00 91 LYS A O 1
ATOM 743 N N . ASN A 1 92 ? -13.896 10.126 31.147 1.00 76.62 92 ASN A N 1
ATOM 744 C CA . ASN A 1 92 ? -13.509 10.863 32.354 1.00 76.62 92 ASN A CA 1
ATOM 745 C C . ASN A 1 92 ? -14.452 12.043 32.656 1.00 76.62 92 ASN A C 1
ATOM 747 O O . ASN A 1 92 ? -14.785 12.272 33.815 1.00 76.62 92 ASN A O 1
ATOM 751 N N . LEU A 1 93 ? -14.933 12.756 31.627 1.00 72.19 93 LEU A N 1
ATOM 752 C CA . LEU A 1 93 ? -15.916 13.834 31.790 1.00 72.19 93 LEU A CA 1
ATOM 753 C C . LEU A 1 93 ? -17.274 13.318 32.284 1.00 72.19 93 LEU A C 1
ATOM 755 O O . LEU A 1 93 ? -17.919 13.979 33.089 1.00 72.19 93 LEU A O 1
ATOM 759 N N . SER A 1 94 ? -17.721 12.156 31.795 1.00 70.00 94 SER A N 1
ATOM 760 C CA . SER A 1 94 ? -18.976 11.546 32.250 1.00 70.00 94 SER A CA 1
ATOM 761 C C . SER A 1 94 ? -18.886 11.020 33.681 1.00 70.00 94 SER A C 1
ATOM 763 O O . SER A 1 94 ? -19.849 11.145 34.426 1.00 70.00 94 SER A O 1
ATOM 765 N N . THR A 1 95 ? -17.730 10.495 34.094 1.00 70.12 95 THR A N 1
ATOM 766 C CA . THR A 1 95 ? -17.527 10.021 35.468 1.00 70.12 95 THR A CA 1
ATOM 767 C C . THR A 1 95 ? -17.528 11.180 36.466 1.00 70.12 95 THR A C 1
ATOM 769 O O . THR A 1 95 ? -18.084 11.042 37.544 1.00 70.12 95 THR A O 1
ATOM 772 N N . ASN A 1 96 ? -16.980 12.341 36.089 1.00 62.19 96 ASN A N 1
ATOM 773 C CA . ASN A 1 96 ? -16.904 13.525 36.954 1.00 62.19 96 ASN A CA 1
ATOM 774 C C . ASN A 1 96 ? -18.218 14.335 37.032 1.00 62.19 96 ASN A C 1
ATOM 776 O O . ASN A 1 96 ? -18.320 15.256 37.824 1.00 62.19 96 ASN A O 1
ATOM 780 N N . LYS A 1 97 ? -19.217 14.029 36.190 1.00 59.72 97 LYS A N 1
ATOM 781 C CA . LYS A 1 97 ? -20.574 14.611 36.272 1.00 59.72 97 LYS A CA 1
ATOM 782 C C . LYS A 1 97 ? -21.528 13.811 37.167 1.00 59.72 97 LYS A C 1
ATOM 784 O O . LYS A 1 97 ? -22.628 14.279 37.429 1.00 59.72 97 LYS A O 1
ATOM 789 N N . ASN A 1 98 ? -21.123 12.609 37.576 1.00 55.38 98 ASN A N 1
ATOM 790 C CA . ASN A 1 98 ? -21.909 11.692 38.404 1.00 55.38 98 ASN A CA 1
ATOM 791 C C . ASN A 1 98 ? -21.355 11.581 39.842 1.00 55.38 98 ASN A C 1
ATOM 793 O O . ASN A 1 98 ? -21.731 10.656 40.562 1.00 55.38 98 ASN A O 1
ATOM 797 N N . VAL A 1 99 ? -20.448 12.487 40.224 1.00 50.19 99 VAL A N 1
ATOM 798 C CA . VAL A 1 99 ? -19.927 12.711 41.583 1.00 50.19 99 VAL A CA 1
ATOM 799 C C . VAL A 1 99 ? -20.311 14.129 41.974 1.00 50.19 99 VAL A C 1
ATOM 801 O O . VAL A 1 99 ? -20.748 14.311 43.127 1.00 50.19 99 VAL A O 1
#

Radius of gyration: 23.81 Å; Cα contacts (8 Å, |Δi|>4): 22; chains: 1; bounding box: 38×59×65 Å

Sequence (99 aa):
MNKLIIVSIASTFALAKDVHLEEFKSRTLTFMDKKIAILQDGRSCINSAGSKEDLRLCREKIKFQMQNFRAESKQAKIDKQKRRLEQKQKKNLSTNKNV

Foldseek 3Di:
DPVVVVVVVVVVVPPPPPVVVVVVVVVVVVLVVLVVVLVVQLVVQCVPDPDPVSNVVSVVSSVVSVVVSVVVVVVVVVVVVVVVVVVVVVVVVVVVVVD

pLDDT: mean 83.05, std 16.18, range [50.19, 97.56]

Mean predicted aligned error: 10.96 Å

Solvent-accessible surface area (backbone atoms only — not comparable to full-atom values): 5614 Å² total; per-residue (Å²): 128,74,73,65,62,60,58,60,59,62,60,68,73,74,69,77,7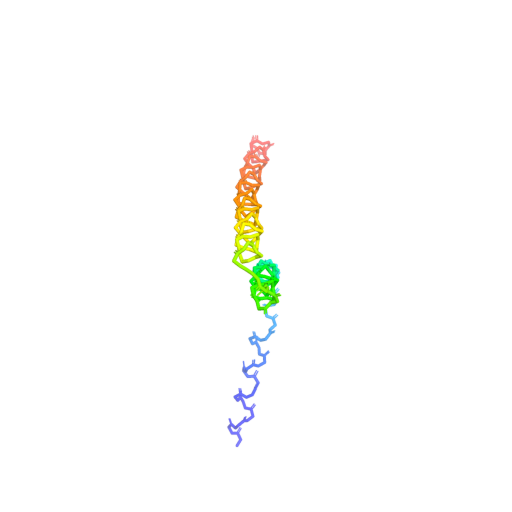8,47,66,68,57,53,55,50,49,53,52,50,49,54,53,48,51,55,52,48,49,50,52,50,52,36,50,51,43,50,72,68,39,88,46,72,67,46,40,50,52,35,52,51,52,40,51,50,54,51,49,50,54,51,49,54,55,50,49,54,51,52,53,54,50,50,53,54,51,53,53,50,52,52,50,55,55,56,57,66,72,77,112

Secondary structure (DSSP, 8-state):
--HHHHHHHHTTGGG---HHHHHHHHHHHHHHHHHHHHHHHHHHHHHH--SHHHHHHHHHHHHHHHHHHHHHHHHHHHHHHHHHHHHHHHHHHHHTT--